Protein AF-E2BG94-F1 (afdb_monomer_lite)

Secondary structure (DSSP, 8-state):
--S-GGGB-TTT--B--GGGEEE--HHHHHHHHHHHS-----TTSTTS-SEEETT-

Radius of gyration: 10.87 Å; chains: 1; bounding box: 27×24×24 Å

pLDDT: mean 94.43, std 4.47, range [66.56, 98.12]

Sequence (56 aa):
CKNDADKFCYISGEYVPQKQKVPITQNIKTCYFQYFNIEIKNLDKPWVPHTICTTC

Organism: Harpegnathos saltator (NCBI:txid610380)

Structure (mmCIF, N/CA/C/O backbone):
data_AF-E2BG94-F1
#
_entry.id   AF-E2BG94-F1
#
loop_
_atom_site.group_PDB
_atom_site.id
_atom_site.type_symbol
_atom_site.label_atom_id
_atom_site.label_alt_id
_atom_site.label_comp_id
_atom_site.label_asym_id
_atom_site.label_entity_id
_atom_site.label_seq_id
_atom_site.pdbx_PDB_ins_code
_atom_site.Cartn_x
_atom_site.Cartn_y
_atom_site.Cartn_z
_atom_site.occupancy
_atom_site.B_iso_or_equiv
_atom_site.auth_seq_id
_atom_site.auth_comp_id
_atom_site.auth_asym_id
_atom_site.auth_atom_id
_atom_site.pdbx_PDB_model_num
ATOM 1 N N . CYS A 1 1 ? -0.467 -13.576 -12.681 1.00 66.56 1 CYS A N 1
ATOM 2 C CA . CYS A 1 1 ? 0.268 -12.534 -13.433 1.00 66.56 1 CYS A CA 1
ATOM 3 C C . CYS A 1 1 ? 1.730 -12.969 -13.544 1.00 66.56 1 CYS A C 1
ATOM 5 O O . CYS A 1 1 ? 2.202 -13.587 -12.602 1.00 66.56 1 CYS A O 1
ATOM 7 N N . LYS A 1 2 ? 2.434 -12.711 -14.658 1.00 85.19 2 LYS A N 1
ATOM 8 C CA . LYS A 1 2 ? 3.893 -12.968 -14.744 1.00 85.19 2 LYS A CA 1
ATOM 9 C C . LYS A 1 2 ? 4.721 -11.884 -14.041 1.00 85.19 2 LYS A C 1
ATOM 11 O O . LYS A 1 2 ? 5.875 -12.115 -13.708 1.00 85.19 2 LYS A O 1
ATOM 16 N N . ASN A 1 3 ? 4.131 -10.706 -13.856 1.00 86.94 3 ASN A N 1
ATOM 17 C CA . ASN A 1 3 ? 4.760 -9.576 -13.194 1.00 86.94 3 ASN A CA 1
ATOM 18 C C . ASN A 1 3 ? 4.425 -9.578 -11.705 1.00 86.94 3 ASN A C 1
ATOM 20 O O . ASN A 1 3 ? 3.315 -9.944 -11.319 1.00 86.94 3 ASN A O 1
ATOM 24 N N . ASP A 1 4 ? 5.390 -9.122 -10.915 1.00 91.38 4 ASP A N 1
ATOM 25 C CA . ASP A 1 4 ? 5.212 -8.790 -9.506 1.00 91.38 4 ASP A CA 1
ATOM 26 C C . ASP A 1 4 ? 4.100 -7.735 -9.343 1.00 91.38 4 ASP A C 1
ATOM 28 O O . ASP A 1 4 ? 4.076 -6.741 -10.079 1.00 91.38 4 ASP A O 1
ATOM 32 N N . ALA A 1 5 ? 3.169 -7.982 -8.417 1.00 93.38 5 ALA A N 1
ATOM 33 C CA . ALA A 1 5 ? 2.041 -7.100 -8.132 1.00 93.38 5 ALA A CA 1
ATOM 34 C C . ALA A 1 5 ? 2.512 -5.745 -7.585 1.00 93.38 5 ALA A C 1
ATOM 36 O O . ALA A 1 5 ? 1.935 -4.714 -7.923 1.00 93.38 5 ALA A O 1
ATOM 37 N N . ASP A 1 6 ? 3.639 -5.720 -6.872 1.00 94.31 6 ASP A N 1
ATOM 38 C CA . ASP A 1 6 ? 4.240 -4.509 -6.307 1.00 94.31 6 ASP A CA 1
ATOM 39 C C . ASP A 1 6 ? 4.895 -3.606 -7.360 1.00 94.31 6 ASP A C 1
ATOM 41 O O . ASP A 1 6 ? 5.536 -2.604 -7.036 1.00 94.31 6 ASP A O 1
ATOM 45 N N . LYS A 1 7 ? 4.786 -3.940 -8.648 1.00 94.44 7 LYS A N 1
ATOM 46 C CA . LYS A 1 7 ? 5.080 -2.991 -9.731 1.00 94.44 7 LYS A CA 1
ATOM 47 C C . LYS A 1 7 ? 3.930 -2.016 -9.971 1.00 94.44 7 LYS A C 1
ATOM 49 O O . LYS A 1 7 ? 4.118 -1.056 -10.713 1.00 94.44 7 LYS A O 1
ATOM 54 N N . PHE A 1 8 ? 2.768 -2.265 -9.376 1.00 95.19 8 PHE A N 1
ATOM 55 C CA . PHE A 1 8 ? 1.555 -1.494 -9.592 1.00 95.19 8 PHE A CA 1
ATOM 56 C C . PHE A 1 8 ? 1.083 -0.817 -8.304 1.00 95.19 8 PHE A C 1
ATOM 58 O O . PHE A 1 8 ? 1.412 -1.232 -7.193 1.00 95.19 8 PHE A O 1
ATOM 65 N N . CYS A 1 9 ? 0.306 0.249 -8.457 1.00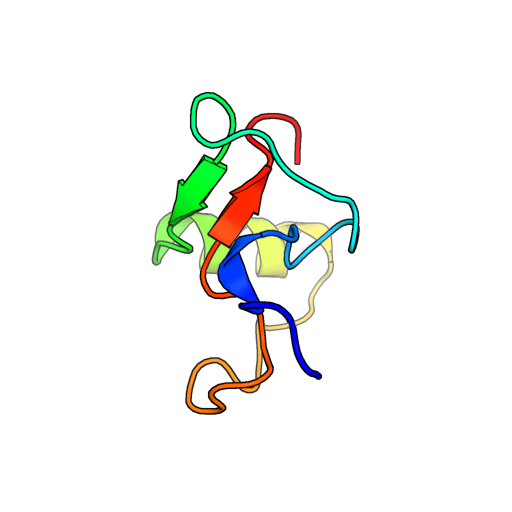 96.56 9 CYS A N 1
ATOM 66 C CA . CYS A 1 9 ? -0.359 0.919 -7.351 1.00 96.56 9 CYS A CA 1
ATOM 67 C C . CYS A 1 9 ? -1.641 0.174 -6.963 1.00 96.56 9 CYS A C 1
ATOM 69 O O . CYS A 1 9 ? -2.469 -0.095 -7.829 1.00 96.56 9 CYS A O 1
ATOM 71 N N . TYR A 1 10 ? -1.863 -0.078 -5.670 1.00 96.50 10 TYR A N 1
ATOM 72 C CA . TYR A 1 10 ? -3.134 -0.643 -5.195 1.00 96.50 10 TYR A CA 1
ATOM 73 C C . TYR A 1 10 ? -4.347 0.249 -5.526 1.00 96.50 10 TYR A C 1
ATOM 75 O O . TYR A 1 10 ? -5.421 -0.263 -5.822 1.00 96.50 10 TYR A O 1
ATOM 83 N N . ILE A 1 11 ? -4.183 1.577 -5.479 1.00 95.50 11 ILE A N 1
ATOM 84 C CA . ILE A 1 11 ? -5.286 2.539 -5.637 1.00 95.50 11 ILE A CA 1
ATOM 85 C C . ILE A 1 11 ? -5.604 2.786 -7.117 1.00 95.50 11 ILE A C 1
ATOM 87 O O . ILE A 1 11 ? -6.753 2.637 -7.521 1.00 95.50 11 ILE A O 1
ATOM 91 N N . SER A 1 12 ? -4.604 3.153 -7.928 1.00 94.69 12 SER A N 1
ATOM 92 C CA . SER A 1 12 ? -4.816 3.510 -9.341 1.00 94.69 12 SER A CA 1
ATOM 93 C C . SER A 1 12 ? -4.639 2.343 -10.318 1.00 94.69 12 SER A C 1
ATOM 95 O O . SER A 1 12 ? -5.058 2.440 -11.467 1.00 94.69 12 SER A O 1
ATOM 97 N N . GLY A 1 13 ? -4.012 1.236 -9.900 1.00 94.44 13 GLY A N 1
ATOM 98 C CA . GLY A 1 13 ? -3.683 0.107 -10.781 1.00 94.44 13 GLY A CA 1
ATOM 99 C C . GLY A 1 13 ? -2.555 0.387 -11.783 1.00 94.44 13 GLY A C 1
ATOM 100 O O . GLY A 1 13 ? -2.207 -0.484 -12.580 1.00 94.44 13 GLY A O 1
ATOM 101 N N . GLU A 1 14 ? -1.969 1.583 -11.757 1.00 95.62 14 GLU A N 1
ATOM 102 C CA . GLU A 1 14 ? -0.935 2.010 -12.700 1.00 95.62 14 GLU A CA 1
ATOM 103 C C . GLU A 1 14 ? 0.443 1.466 -12.326 1.00 95.62 14 GLU A C 1
ATOM 105 O O . GLU A 1 14 ? 0.716 1.168 -11.162 1.00 95.62 14 GLU A O 1
ATOM 110 N N . TYR A 1 15 ? 1.335 1.364 -13.315 1.00 95.19 15 TYR A N 1
ATOM 111 C CA . TYR A 1 15 ? 2.735 1.018 -13.080 1.00 95.19 15 TYR A CA 1
ATOM 112 C C . TYR A 1 15 ? 3.448 2.136 -12.314 1.00 95.19 15 TYR A C 1
ATOM 114 O O . TYR A 1 15 ? 3.407 3.296 -12.720 1.00 95.19 15 TYR A O 1
ATOM 122 N N . VAL A 1 16 ? 4.159 1.776 -11.245 1.00 95.25 16 VAL A N 1
ATOM 123 C CA . VAL A 1 16 ? 4.838 2.736 -10.370 1.00 95.25 16 VAL A CA 1
ATOM 124 C C . VAL A 1 16 ? 6.352 2.521 -10.421 1.00 95.25 16 VAL A C 1
ATOM 126 O O . VAL A 1 16 ? 6.842 1.453 -10.039 1.00 95.25 16 VAL A O 1
ATOM 129 N N . PRO A 1 17 ? 7.140 3.530 -10.838 1.00 94.00 17 PRO A N 1
ATOM 130 C CA . PRO A 1 17 ? 8.590 3.487 -10.716 1.00 94.00 17 PRO A CA 1
ATOM 131 C C . PRO A 1 17 ? 9.019 3.310 -9.258 1.00 94.00 17 PRO A C 1
ATOM 133 O O . PRO A 1 17 ? 8.451 3.916 -8.355 1.00 94.00 17 PRO A O 1
ATOM 136 N N . GLN A 1 18 ? 10.094 2.560 -9.014 1.00 90.69 18 GLN A N 1
ATOM 137 C CA . GLN A 1 18 ? 10.523 2.206 -7.654 1.00 90.69 18 GLN A CA 1
ATOM 138 C C . GLN A 1 18 ? 10.761 3.415 -6.726 1.00 90.69 18 GLN A C 1
ATOM 140 O O . GLN A 1 18 ? 10.550 3.305 -5.524 1.00 90.69 18 GLN A O 1
ATOM 145 N N . LYS A 1 19 ? 11.146 4.577 -7.273 1.00 93.00 19 LYS A N 1
ATOM 146 C CA . LYS A 1 19 ? 11.346 5.827 -6.515 1.00 93.00 19 LYS A CA 1
ATOM 147 C C . LYS A 1 19 ? 10.045 6.509 -6.064 1.00 93.00 19 LYS A C 1
ATOM 149 O O . LYS A 1 19 ? 10.092 7.344 -5.173 1.00 93.00 19 LYS A O 1
ATOM 154 N N . GLN A 1 20 ? 8.918 6.190 -6.696 1.00 93.88 20 GLN A N 1
ATOM 155 C CA . GLN A 1 20 ? 7.597 6.791 -6.455 1.00 93.88 20 GLN A CA 1
ATOM 156 C C . GLN A 1 20 ? 6.642 5.803 -5.776 1.00 93.88 20 GLN A C 1
ATOM 158 O O . GLN A 1 20 ? 5.425 5.978 -5.797 1.00 93.88 20 GLN A O 1
ATOM 163 N N . LYS A 1 21 ? 7.198 4.735 -5.203 1.00 94.50 21 LYS A N 1
ATOM 164 C CA . LYS A 1 21 ? 6.462 3.632 -4.608 1.00 94.50 21 LYS A CA 1
ATOM 165 C C . LYS A 1 21 ? 6.631 3.649 -3.096 1.00 94.50 21 LYS A C 1
ATOM 167 O O . LYS A 1 21 ? 7.759 3.675 -2.609 1.00 94.50 21 LYS A O 1
ATOM 172 N N . VAL A 1 22 ? 5.525 3.577 -2.364 1.00 96.25 22 VAL A N 1
ATOM 173 C CA . VAL A 1 22 ? 5.521 3.491 -0.896 1.00 96.25 22 VAL A CA 1
ATOM 174 C C . VAL A 1 22 ? 4.693 2.291 -0.424 1.00 96.25 22 VAL A C 1
ATOM 176 O O . VAL A 1 22 ? 3.731 1.915 -1.097 1.00 96.25 22 VAL A O 1
ATOM 179 N N . PRO A 1 23 ? 5.055 1.647 0.699 1.00 96.19 23 PRO A N 1
ATOM 180 C CA . PRO A 1 23 ? 4.300 0.515 1.230 1.00 96.19 23 PRO A CA 1
ATOM 181 C C . PRO A 1 23 ? 2.958 0.963 1.818 1.00 96.19 23 PRO A C 1
ATOM 183 O O . PRO A 1 23 ? 2.840 2.068 2.348 1.00 96.19 23 PRO A O 1
ATOM 186 N N . ILE A 1 24 ? 1.955 0.084 1.792 1.00 96.69 24 ILE A N 1
ATOM 187 C CA . ILE A 1 24 ? 0.668 0.329 2.454 1.00 96.69 24 ILE A CA 1
ATOM 188 C C . ILE A 1 24 ? 0.844 0.216 3.973 1.00 96.69 24 ILE A C 1
ATOM 190 O O . ILE A 1 24 ? 0.912 -0.875 4.541 1.00 96.69 24 ILE A O 1
ATOM 194 N N . THR A 1 25 ? 0.897 1.363 4.644 1.00 96.38 25 THR A N 1
ATOM 195 C CA . THR A 1 25 ? 0.985 1.469 6.108 1.00 96.38 25 THR A CA 1
ATOM 196 C C . THR A 1 25 ? -0.398 1.563 6.755 1.00 96.38 25 THR A C 1
ATOM 198 O O . THR A 1 25 ? -1.410 1.743 6.077 1.00 96.38 25 THR A O 1
ATOM 201 N N . GLN A 1 26 ? -0.463 1.480 8.089 1.00 96.44 26 GLN A N 1
ATOM 202 C CA . GLN A 1 26 ? -1.727 1.659 8.811 1.00 96.44 26 GLN A CA 1
ATOM 203 C C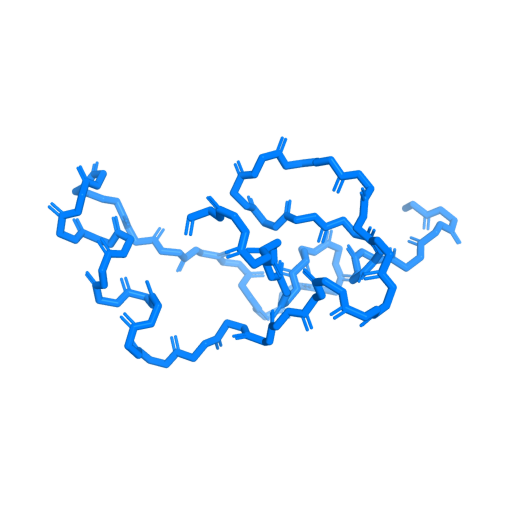 . GLN A 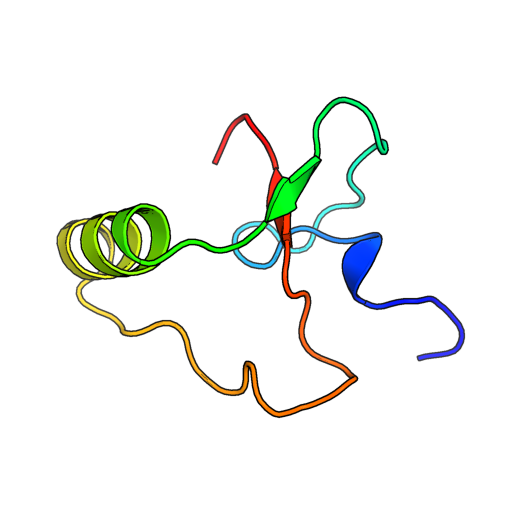1 26 ? -2.333 3.053 8.584 1.00 96.44 26 GLN A C 1
ATOM 205 O O . GLN A 1 26 ? -3.543 3.160 8.414 1.00 96.44 26 GLN A O 1
ATOM 210 N N . ASN A 1 27 ? -1.504 4.099 8.495 1.00 96.44 27 ASN A N 1
ATOM 211 C CA . ASN A 1 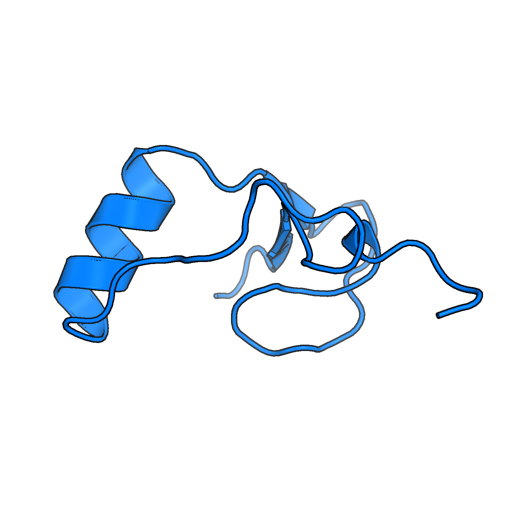27 ? -1.976 5.455 8.205 1.00 96.44 27 ASN A CA 1
ATOM 212 C C . ASN A 1 27 ? -2.635 5.531 6.824 1.00 96.44 27 ASN A C 1
ATOM 214 O O . ASN A 1 27 ? -3.712 6.103 6.698 1.00 96.44 27 ASN A O 1
ATOM 218 N N . ILE A 1 28 ? -2.037 4.893 5.811 1.00 96.19 28 ILE A N 1
ATOM 219 C CA . ILE A 1 28 ? -2.616 4.819 4.462 1.00 96.19 28 ILE A CA 1
ATOM 220 C C . ILE A 1 28 ? -3.958 4.083 4.485 1.00 96.19 28 ILE A C 1
ATOM 222 O O . ILE A 1 28 ? -4.909 4.555 3.873 1.00 96.19 28 ILE A O 1
ATOM 226 N N . LYS A 1 29 ? -4.072 2.968 5.221 1.00 97.19 29 LYS A N 1
ATOM 227 C CA . LYS A 1 29 ? -5.351 2.249 5.372 1.00 97.19 29 LYS A CA 1
ATOM 228 C C . LYS A 1 29 ? -6.430 3.137 5.993 1.00 97.19 29 LYS A C 1
ATOM 230 O O . LYS A 1 29 ? -7.552 3.153 5.496 1.00 97.19 29 LYS A O 1
ATOM 235 N N . THR A 1 30 ? -6.085 3.884 7.043 1.00 97.81 30 THR A N 1
ATOM 236 C CA . THR A 1 30 ? -7.004 4.823 7.697 1.00 97.81 30 THR A CA 1
ATOM 237 C C . THR A 1 30 ? -7.432 5.939 6.746 1.00 97.81 30 THR A C 1
ATOM 239 O O . THR A 1 30 ? -8.630 6.160 6.599 1.00 97.81 30 THR A O 1
ATOM 242 N N . CYS A 1 31 ? -6.495 6.598 6.056 1.00 96.75 31 CYS A N 1
ATOM 243 C CA . CYS A 1 31 ? -6.819 7.656 5.092 1.00 96.75 31 CYS A CA 1
ATOM 244 C C . CYS A 1 31 ? -7.675 7.129 3.933 1.00 96.75 31 CYS A C 1
ATOM 246 O O . CYS A 1 31 ? -8.663 7.758 3.566 1.00 96.75 31 CYS A O 1
ATOM 248 N N . TYR A 1 32 ? -7.339 5.954 3.393 1.00 97.38 32 TYR A N 1
ATOM 249 C CA . TYR A 1 32 ? -8.109 5.304 2.333 1.00 97.38 32 TYR A CA 1
ATOM 250 C C . TYR A 1 32 ? -9.550 5.031 2.782 1.00 97.38 32 TYR A C 1
ATOM 252 O O . TYR A 1 32 ? -10.491 5.371 2.067 1.00 97.38 32 TYR A O 1
ATOM 260 N N . PHE A 1 33 ? -9.739 4.499 3.994 1.00 98.00 33 PHE A N 1
ATOM 261 C CA . PHE A 1 33 ? -11.071 4.294 4.556 1.00 98.00 33 PHE A CA 1
ATOM 262 C C . PHE A 1 33 ? -11.810 5.615 4.788 1.00 98.00 33 PHE A C 1
ATOM 264 O O . PHE A 1 33 ? -12.973 5.722 4.435 1.00 98.00 33 PHE A O 1
ATOM 271 N N . GLN A 1 34 ? -11.158 6.646 5.322 1.00 98.12 34 GLN A N 1
ATOM 272 C CA . GLN A 1 34 ? -11.800 7.949 5.531 1.00 98.12 34 GLN A CA 1
ATOM 273 C C . GLN A 1 34 ? -12.244 8.605 4.218 1.00 98.12 34 GLN A C 1
ATOM 275 O O . GLN A 1 34 ? -13.286 9.253 4.186 1.00 98.12 34 GLN A O 1
ATOM 280 N N . TYR A 1 35 ? -11.469 8.432 3.144 1.00 97.25 35 TYR A N 1
ATOM 281 C CA . TYR A 1 35 ? -11.756 9.036 1.847 1.00 97.25 35 TYR A CA 1
ATOM 282 C C . TYR A 1 35 ? -12.810 8.255 1.051 1.00 97.25 35 TYR A C 1
ATOM 284 O O . TYR A 1 35 ? -13.760 8.839 0.538 1.00 97.25 35 TYR A O 1
ATOM 292 N N . PHE A 1 36 ? -12.659 6.930 0.951 1.00 96.62 36 PHE A N 1
ATOM 293 C CA . PHE A 1 36 ? -13.525 6.080 0.125 1.00 96.62 36 PHE A CA 1
ATOM 294 C C . PHE A 1 36 ? -14.646 5.387 0.909 1.00 96.62 36 PHE A C 1
ATOM 296 O O . PHE A 1 36 ? -15.540 4.807 0.297 1.00 96.62 36 PHE A O 1
ATOM 303 N N . ASN A 1 37 ? -14.599 5.404 2.244 1.00 97.31 37 ASN A N 1
ATOM 304 C CA . ASN A 1 37 ? -15.457 4.616 3.137 1.00 97.31 37 ASN A CA 1
ATOM 305 C C . ASN A 1 37 ? -15.414 3.102 2.846 1.00 97.31 37 ASN A C 1
ATOM 307 O O . ASN A 1 37 ? -16.399 2.381 3.005 1.00 97.31 37 ASN A O 1
ATOM 311 N N . ILE A 1 38 ? -14.257 2.621 2.377 1.00 96.62 38 ILE A N 1
ATOM 312 C CA . ILE A 1 38 ? -13.998 1.228 1.997 1.00 96.62 38 ILE A CA 1
ATOM 313 C C . ILE A 1 38 ? -12.654 0.808 2.589 1.00 96.62 38 ILE A C 1
ATOM 315 O O . ILE A 1 38 ? -11.676 1.544 2.520 1.00 96.62 38 ILE A O 1
ATOM 319 N N . GLU A 1 39 ? -12.587 -0.384 3.176 1.00 96.31 39 GLU A N 1
ATOM 320 C CA . GLU A 1 39 ? -11.331 -0.934 3.690 1.00 96.31 39 GLU A CA 1
ATOM 321 C C . GLU A 1 39 ? -10.444 -1.477 2.562 1.00 96.31 39 GLU A C 1
ATOM 323 O O . GLU A 1 39 ? -10.932 -2.065 1.593 1.00 96.31 39 GLU A O 1
ATOM 328 N N . ILE A 1 40 ? -9.124 -1.357 2.723 1.00 96.00 40 ILE A N 1
ATOM 329 C CA . ILE A 1 40 ? -8.153 -2.087 1.899 1.00 96.00 40 ILE A CA 1
ATOM 330 C C . ILE A 1 40 ? -8.253 -3.581 2.239 1.00 96.00 40 ILE A C 1
ATOM 332 O O . ILE A 1 40 ? -8.151 -3.961 3.405 1.00 96.00 40 ILE A O 1
ATOM 336 N N . LYS A 1 41 ? -8.428 -4.436 1.226 1.00 94.44 41 LYS A N 1
ATOM 337 C CA . LYS A 1 41 ? -8.685 -5.877 1.392 1.00 94.44 41 LYS A CA 1
ATOM 338 C C . LYS A 1 41 ? -7.641 -6.718 0.668 1.00 94.44 41 LYS A C 1
ATOM 340 O O . LYS A 1 41 ? -6.920 -6.228 -0.193 1.00 94.44 41 LYS A O 1
ATOM 345 N N . ASN A 1 42 ? -7.609 -8.010 0.997 1.00 94.81 42 ASN A N 1
ATOM 346 C CA . ASN A 1 42 ? -6.827 -9.031 0.292 1.00 94.81 42 ASN A CA 1
ATOM 347 C C . ASN A 1 42 ? -5.303 -8.804 0.297 1.00 94.81 42 ASN A C 1
ATOM 349 O O . ASN A 1 42 ? -4.600 -9.381 -0.526 1.00 94.81 42 ASN A O 1
ATOM 353 N N . LEU A 1 43 ? -4.770 -8.010 1.232 1.00 93.00 43 LEU A N 1
ATOM 354 C CA . LEU A 1 43 ? -3.319 -7.836 1.399 1.00 93.00 43 LEU A CA 1
ATOM 355 C C . LEU A 1 43 ? -2.608 -9.130 1.836 1.00 93.00 43 LEU A C 1
ATOM 357 O O . LEU A 1 43 ? -1.388 -9.187 1.838 1.00 93.00 43 LEU A O 1
ATOM 361 N N . ASP A 1 44 ? -3.338 -10.182 2.202 1.00 93.75 44 ASP A N 1
ATOM 362 C CA . ASP A 1 44 ? -2.795 -11.529 2.407 1.00 93.75 44 ASP A CA 1
ATOM 363 C C . ASP A 1 44 ? -2.528 -12.271 1.085 1.00 93.75 44 ASP A C 1
ATOM 365 O O . ASP A 1 44 ? -1.860 -13.306 1.071 1.00 93.75 44 ASP A O 1
ATOM 369 N N . LYS A 1 45 ? -3.062 -11.777 -0.037 1.00 93.75 45 LYS A N 1
ATOM 370 C CA . LYS A 1 45 ? -2.956 -12.434 -1.337 1.00 93.75 45 LYS A CA 1
ATOM 371 C C . LYS A 1 45 ? -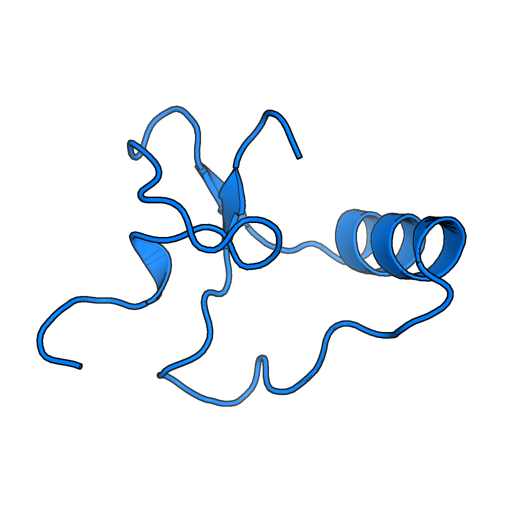1.726 -11.940 -2.105 1.00 93.75 45 LYS A C 1
ATOM 373 O O . LYS A 1 45 ? -1.541 -10.736 -2.247 1.00 93.75 45 LYS A O 1
ATOM 378 N N . PRO A 1 46 ? -0.933 -12.843 -2.712 1.00 91.25 46 PRO A N 1
ATOM 379 C CA . PRO A 1 46 ? 0.304 -12.474 -3.411 1.00 91.25 46 PRO A CA 1
ATOM 380 C C . PRO A 1 46 ? 0.078 -11.747 -4.747 1.00 91.25 46 PRO A C 1
ATOM 382 O O . PRO A 1 46 ? 1.023 -11.271 -5.362 1.00 91.25 46 PRO A O 1
ATOM 385 N N . TRP A 1 47 ? -1.159 -11.711 -5.246 1.00 91.44 47 TRP A N 1
ATOM 386 C CA . TRP A 1 47 ? -1.512 -11.039 -6.499 1.00 91.44 47 TRP A CA 1
ATOM 387 C C . TRP A 1 47 ? -2.020 -9.606 -6.294 1.00 91.44 47 TRP A C 1
ATOM 389 O O . TRP A 1 47 ? -2.271 -8.916 -7.281 1.00 91.44 47 TRP A O 1
ATOM 399 N N . VAL A 1 48 ? -2.187 -9.171 -5.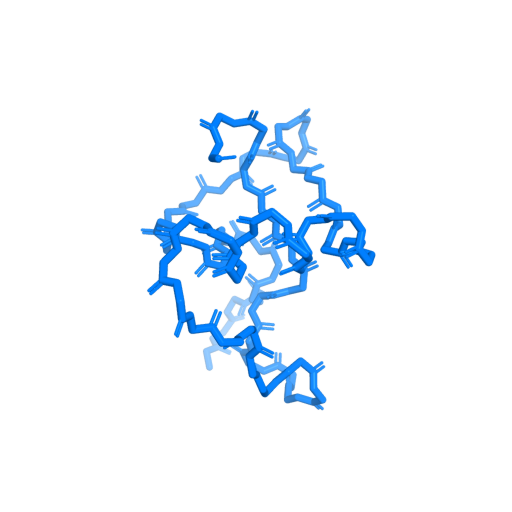044 1.00 95.19 48 VAL A N 1
ATOM 400 C CA . VAL A 1 48 ? -2.599 -7.811 -4.689 1.00 95.19 48 VAL A CA 1
ATOM 401 C C . VAL A 1 48 ? -1.352 -6.963 -4.464 1.00 95.19 48 VAL A C 1
ATOM 403 O O . VAL A 1 48 ? -0.458 -7.430 -3.766 1.00 95.19 48 VAL A O 1
ATOM 406 N N . PRO A 1 49 ? -1.277 -5.733 -5.000 1.00 95.69 49 PRO A N 1
ATOM 407 C CA . PRO A 1 49 ? -0.165 -4.844 -4.698 1.00 95.69 49 PRO A CA 1
ATOM 408 C C . PRO A 1 49 ? -0.145 -4.450 -3.216 1.00 95.69 49 PRO A C 1
ATOM 410 O O . PRO A 1 49 ? -1.145 -3.976 -2.675 1.00 95.69 49 PRO A O 1
ATOM 413 N N . HIS A 1 50 ? 1.012 -4.566 -2.572 1.00 95.94 50 HIS A N 1
ATOM 414 C CA . HIS A 1 50 ? 1.257 -4.115 -1.195 1.00 95.94 50 HIS A CA 1
ATOM 415 C C . HIS A 1 50 ? 1.780 -2.680 -1.133 1.00 95.94 50 HIS A C 1
ATOM 417 O O . HIS A 1 50 ? 2.169 -2.178 -0.073 1.00 95.94 50 HIS A O 1
ATOM 423 N N . THR A 1 51 ? 1.780 -2.005 -2.278 1.00 95.94 51 THR A N 1
ATOM 424 C CA . THR A 1 51 ? 2.348 -0.678 -2.468 1.00 95.94 51 THR A CA 1
ATOM 425 C C . THR A 1 51 ? 1.386 0.271 -3.164 1.00 95.94 51 THR A C 1
ATOM 427 O O . THR A 1 51 ? 0.539 -0.141 -3.959 1.00 95.94 51 THR A O 1
ATOM 430 N N . ILE A 1 52 ? 1.560 1.565 -2.910 1.00 96.94 52 ILE A N 1
ATOM 431 C CA . ILE A 1 52 ? 0.860 2.643 -3.607 1.00 96.94 52 ILE A CA 1
ATOM 432 C C . ILE A 1 52 ? 1.847 3.613 -4.252 1.00 96.94 52 ILE A C 1
ATOM 434 O O . ILE A 1 52 ? 3.034 3.658 -3.914 1.00 96.94 52 ILE A O 1
ATOM 438 N N . CYS A 1 53 ? 1.321 4.394 -5.186 1.00 96.81 53 CYS A N 1
ATOM 439 C CA . CYS A 1 53 ? 2.005 5.520 -5.788 1.00 96.81 53 CYS A CA 1
ATOM 440 C C . CYS A 1 53 ? 2.107 6.691 -4.793 1.00 96.81 53 CYS A C 1
ATOM 442 O O . CYS A 1 53 ? 1.198 6.895 -3.994 1.00 96.81 53 CYS A O 1
ATOM 444 N N . THR A 1 54 ? 3.177 7.490 -4.837 1.00 95.38 54 THR A N 1
ATOM 445 C CA . THR A 1 54 ? 3.327 8.675 -3.962 1.00 95.38 54 THR A CA 1
ATOM 446 C C . THR A 1 54 ? 2.314 9.785 -4.242 1.00 95.38 54 THR A C 1
ATOM 448 O O . THR A 1 54 ? 2.200 10.709 -3.446 1.00 95.38 54 THR A O 1
ATOM 451 N N . THR A 1 55 ? 1.624 9.736 -5.382 1.00 93.81 55 THR A N 1
ATOM 452 C CA . THR A 1 55 ? 0.623 10.735 -5.777 1.00 93.81 55 THR A CA 1
ATOM 453 C C . THR A 1 55 ? -0.799 10.409 -5.302 1.00 93.81 55 THR A C 1
ATOM 455 O O . THR A 1 55 ? -1.676 11.236 -5.523 1.00 93.81 55 THR A O 1
ATOM 458 N N . CYS A 1 56 ? -1.037 9.226 -4.720 1.00 92.69 56 CYS A N 1
ATOM 459 C CA . CYS A 1 56 ? -2.368 8.654 -4.466 1.00 92.69 56 CYS A CA 1
ATOM 460 C C . CYS A 1 56 ? -3.016 9.065 -3.114 1.00 92.69 56 CYS A C 1
ATOM 462 O O . CYS A 1 56 ? -2.308 9.023 -2.088 1.00 92.69 56 CYS A O 1
#

Foldseek 3Di:
DVDFQQLAALPPRDGEDPVQKDFCDPVNQVVCCVVVVDGDDDPVPRNGHRIHGNVD